Protein AF-A0A7S1SBY8-F1 (afdb_monomer_lite)

Radius of gyration: 15.46 Å; chains: 1; bounding box: 29×22×53 Å

Secondary structure (DSSP, 8-state):
-PPPTTGGGG---EEEE-TTTTT--HHHHHHHHHHHHHTT--EEEES--EE--TT--EEETTEEE-SSGGGTS-SEEEEE-TTT--HHHHHHHHHHHH-

Sequence (99 aa):
GALPPQWWHRAAAMRTVSARCNGMSIEGLINLAEQLHEHGVKILAVNAAYDSGRGYTVRVHDEVIGNLWCGLAQSDPYRVDPSLGREDGFERLLETLHS

Organism: Alexandriu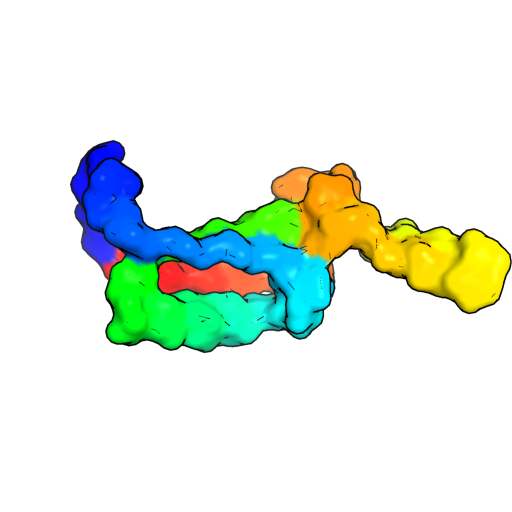m catenella (NCBI:txid2925)

Structure (mmCIF, N/CA/C/O backbone):
data_AF-A0A7S1SBY8-F1
#
_entry.id   AF-A0A7S1SBY8-F1
#
loop_
_atom_site.group_PDB
_atom_site.id
_atom_site.type_symbol
_atom_site.label_atom_id
_atom_site.label_alt_id
_atom_site.label_comp_id
_atom_site.label_asym_id
_atom_site.label_entity_id
_atom_site.label_seq_id
_atom_site.pdbx_PDB_ins_code
_atom_site.Cartn_x
_atom_site.Cartn_y
_atom_site.Cartn_z
_atom_site.occupancy
_atom_site.B_iso_or_equiv
_atom_site.auth_seq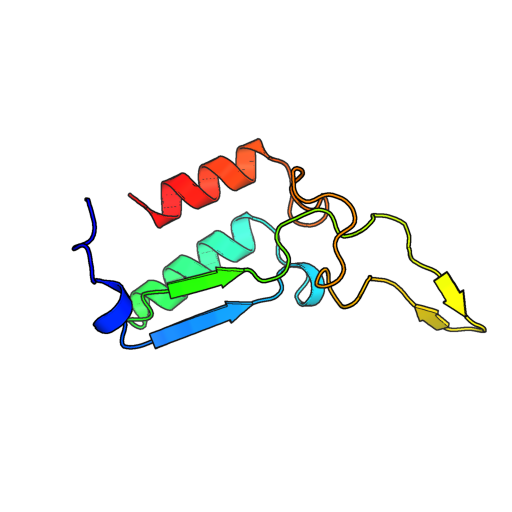_id
_atom_site.auth_comp_id
_atom_site.auth_asym_id
_atom_site.auth_atom_id
_atom_site.pdbx_PDB_model_num
ATOM 1 N N . GLY A 1 1 ? -0.756 1.286 19.287 1.00 57.28 1 GLY A N 1
ATOM 2 C CA . GLY A 1 1 ? -0.968 0.275 20.370 1.00 57.28 1 GLY A CA 1
ATOM 3 C C . GLY A 1 1 ? -1.416 -1.060 19.780 1.00 57.28 1 GLY A C 1
ATOM 4 O O . GLY A 1 1 ? -2.091 -1.032 18.763 1.00 57.28 1 GLY A O 1
ATOM 5 N N . ALA A 1 2 ? -1.036 -2.217 20.344 1.00 67.38 2 ALA A N 1
ATOM 6 C CA . ALA A 1 2 ? -1.274 -3.515 19.689 1.00 67.38 2 ALA A CA 1
ATOM 7 C C . ALA A 1 2 ? -2.774 -3.818 19.479 1.00 67.38 2 ALA A C 1
ATOM 9 O O . ALA A 1 2 ? -3.567 -3.760 20.420 1.00 67.38 2 ALA A O 1
ATOM 10 N N . LEU A 1 3 ? -3.155 -4.149 18.240 1.00 74.12 3 LEU A N 1
ATOM 11 C CA . LEU A 1 3 ? -4.524 -4.524 17.883 1.00 74.12 3 LEU A CA 1
ATOM 12 C C . LEU A 1 3 ? -4.903 -5.883 18.511 1.00 74.12 3 LEU A C 1
ATOM 14 O O . LEU A 1 3 ? -4.046 -6.762 18.625 1.00 74.12 3 LEU A O 1
ATOM 18 N N . PRO A 1 4 ? -6.174 -6.111 18.898 1.00 83.44 4 PRO A N 1
ATOM 19 C CA . PRO A 1 4 ? -6.603 -7.407 19.428 1.00 83.44 4 PRO A CA 1
ATOM 20 C C . PRO A 1 4 ? -6.410 -8.526 18.382 1.00 83.44 4 PRO A C 1
ATOM 22 O O . PRO A 1 4 ? -6.590 -8.257 17.199 1.00 83.44 4 PRO A O 1
ATOM 25 N N . PRO A 1 5 ? -6.146 -9.795 18.760 1.00 84.81 5 PRO A N 1
ATOM 26 C CA . PRO A 1 5 ? -5.823 -10.889 17.819 1.00 84.81 5 PRO A CA 1
ATOM 27 C C . PRO A 1 5 ? -6.835 -11.137 16.682 1.00 84.81 5 PRO A C 1
ATOM 29 O O . PRO A 1 5 ? -6.521 -11.770 15.678 1.00 84.81 5 PRO A O 1
ATOM 32 N N . GLN A 1 6 ? -8.060 -10.641 16.842 1.00 87.88 6 GLN A N 1
ATOM 33 C CA . GLN A 1 6 ? -9.174 -10.766 15.902 1.00 87.88 6 GLN A CA 1
ATOM 34 C C . GLN A 1 6 ? -9.707 -9.398 15.457 1.00 87.88 6 GLN A C 1
ATOM 36 O O . GLN A 1 6 ? -10.882 -9.259 15.123 1.00 87.88 6 GLN A O 1
ATOM 41 N N . TRP A 1 7 ? -8.867 -8.361 15.479 1.00 83.06 7 TRP A N 1
ATOM 42 C CA . TRP A 1 7 ? -9.242 -7.002 15.082 1.00 83.06 7 TRP A CA 1
ATOM 43 C C . TRP A 1 7 ? -9.906 -6.963 13.695 1.00 83.06 7 TRP A C 1
ATOM 45 O O . TRP A 1 7 ? -10.861 -6.216 13.485 1.00 83.06 7 TRP A O 1
ATOM 55 N N . TRP A 1 8 ? -9.467 -7.838 12.788 1.00 81.25 8 TRP A N 1
ATOM 56 C CA . TRP A 1 8 ? -9.956 -7.956 11.417 1.00 81.25 8 TRP A CA 1
ATOM 57 C C . TRP A 1 8 ? -11.408 -8.448 11.319 1.00 81.25 8 TRP A C 1
ATOM 59 O O . TRP A 1 8 ? -12.099 -8.078 10.377 1.00 81.25 8 TRP A O 1
ATOM 69 N N . HIS A 1 9 ? -11.928 -9.182 12.313 1.00 80.75 9 HIS A N 1
ATOM 70 C CA . HIS A 1 9 ? -13.354 -9.546 12.374 1.00 80.75 9 HIS A CA 1
ATOM 71 C C . HIS A 1 9 ? -14.269 -8.347 12.659 1.00 80.75 9 HIS A C 1
ATOM 73 O O . HIS A 1 9 ? -15.476 -8.423 12.442 1.00 80.75 9 HIS A O 1
ATOM 79 N N . ARG A 1 10 ? -13.712 -7.259 13.203 1.00 74.94 10 ARG A N 1
ATOM 80 C CA . ARG A 1 10 ? -14.449 -6.049 13.598 1.00 74.94 10 ARG A CA 1
ATOM 81 C C . ARG A 1 10 ? -14.139 -4.851 12.705 1.00 74.94 10 ARG A C 1
ATOM 83 O O . ARG A 1 10 ? -14.648 -3.761 12.958 1.00 74.94 10 ARG A O 1
ATOM 90 N N . ALA A 1 11 ? -13.307 -5.028 11.681 1.00 72.62 11 ALA A N 1
ATOM 91 C CA . ALA A 1 11 ? -13.049 -3.987 10.704 1.00 72.62 11 ALA A CA 1
ATOM 92 C C . ALA A 1 11 ? -14.307 -3.800 9.843 1.00 72.62 11 ALA A C 1
ATOM 94 O O . ALA A 1 11 ? -14.570 -4.572 8.928 1.00 72.62 11 ALA A O 1
ATOM 95 N N . ALA A 1 12 ? -15.107 -2.784 10.169 1.00 68.50 12 ALA A N 1
ATOM 96 C CA . ALA A 1 12 ? -16.369 -2.516 9.483 1.00 68.50 12 ALA A CA 1
ATOM 97 C C . ALA A 1 12 ? -16.178 -2.087 8.016 1.00 68.50 12 ALA A C 1
ATOM 99 O O . ALA A 1 12 ? -17.088 -2.248 7.208 1.00 68.50 12 ALA A O 1
ATOM 100 N N . ALA A 1 13 ? -15.003 -1.549 7.666 1.00 84.88 13 ALA A N 1
ATOM 101 C CA . ALA A 1 13 ? -14.707 -1.103 6.314 1.00 84.88 13 ALA A CA 1
ATOM 102 C C . ALA A 1 13 ? -13.224 -1.263 5.957 1.00 84.88 13 ALA A C 1
ATOM 104 O O . ALA A 1 13 ? -12.329 -0.984 6.767 1.00 84.88 13 ALA A O 1
ATOM 105 N N . MET A 1 14 ? -12.995 -1.675 4.708 1.00 89.12 14 MET A N 1
ATOM 106 C CA . MET A 1 14 ? -11.684 -1.827 4.084 1.00 89.12 14 MET A CA 1
ATOM 107 C C . MET A 1 14 ? -11.649 -1.122 2.727 1.00 89.12 14 MET A C 1
ATOM 109 O O . MET A 1 14 ? -12.649 -1.094 2.005 1.00 89.12 14 MET A O 1
ATOM 113 N N . ARG A 1 15 ? -10.479 -0.616 2.341 1.00 89.88 15 ARG A N 1
ATOM 114 C CA . ARG A 1 15 ? -10.213 -0.104 0.995 1.00 89.88 15 ARG A CA 1
ATOM 115 C C . ARG A 1 15 ? -9.002 -0.814 0.417 1.00 89.88 15 ARG A C 1
ATOM 117 O O . ARG A 1 15 ? -7.961 -0.876 1.055 1.00 89.88 15 ARG A O 1
ATOM 124 N N . THR A 1 16 ? -9.130 -1.330 -0.802 1.00 90.19 16 THR A N 1
ATOM 125 C CA . THR A 1 16 ? -7.992 -1.841 -1.578 1.00 90.19 16 THR A CA 1
ATOM 126 C C . THR A 1 16 ? -7.632 -0.849 -2.673 1.00 90.19 16 THR A C 1
ATOM 128 O O . THR A 1 16 ? -8.526 -0.322 -3.340 1.00 90.19 16 THR A O 1
ATOM 131 N N . VAL A 1 17 ? -6.340 -0.600 -2.869 1.00 89.06 17 VAL A N 1
ATOM 132 C CA . VAL A 1 17 ? -5.823 0.262 -3.933 1.00 89.06 17 VAL A CA 1
ATOM 133 C C . VAL A 1 17 ? -4.642 -0.381 -4.648 1.00 89.06 17 VAL A C 1
ATOM 135 O O . VAL A 1 17 ? -3.806 -1.035 -4.028 1.00 89.06 17 VAL A O 1
ATOM 138 N N . SER A 1 18 ? -4.553 -0.134 -5.955 1.00 85.38 18 SER A N 1
ATOM 139 C CA . SER A 1 18 ? -3.299 -0.259 -6.696 1.00 85.38 18 SER A CA 1
ATOM 140 C C . SER A 1 18 ? -2.674 1.113 -6.785 1.00 85.38 18 SER A C 1
ATOM 142 O O . SER A 1 18 ? -3.194 2.011 -7.451 1.00 85.38 18 SER A O 1
ATOM 144 N N . ALA A 1 19 ? -1.573 1.290 -6.073 1.00 83.12 19 ALA A N 1
ATOM 145 C CA . ALA A 1 19 ? -0.868 2.551 -6.088 1.00 83.12 19 ALA A CA 1
ATOM 146 C C . ALA A 1 19 ? -0.284 2.838 -7.480 1.00 83.12 19 ALA A C 1
ATOM 148 O O . ALA A 1 19 ? -0.410 3.956 -7.967 1.00 83.12 19 ALA A O 1
ATOM 149 N N . ARG A 1 20 ? 0.185 1.806 -8.193 1.00 79.19 20 ARG A N 1
ATOM 150 C CA . ARG A 1 20 ? 0.690 1.927 -9.567 1.00 79.19 20 ARG A CA 1
ATOM 151 C C . ARG A 1 20 ? -0.389 2.296 -10.593 1.00 79.19 20 ARG A C 1
ATOM 153 O O . ARG A 1 20 ? -0.152 3.184 -11.403 1.00 79.19 20 ARG A O 1
ATOM 160 N N . CYS A 1 21 ? -1.582 1.690 -10.545 1.00 78.44 21 CYS A N 1
ATOM 161 C CA . CYS A 1 21 ? -2.705 2.070 -11.430 1.00 78.44 21 CYS A CA 1
ATOM 162 C C . CYS A 1 21 ? -3.150 3.525 -11.211 1.00 78.44 21 CYS A C 1
ATOM 164 O O . CYS A 1 21 ? -3.594 4.184 -12.145 1.00 78.44 21 CYS A O 1
ATOM 166 N N . ASN A 1 22 ? -3.043 4.013 -9.973 1.00 81.12 22 ASN A N 1
ATOM 167 C CA . ASN A 1 22 ? -3.478 5.355 -9.593 1.00 81.12 22 ASN A CA 1
ATOM 168 C C . ASN A 1 22 ? -2.337 6.388 -9.597 1.00 81.12 22 ASN A C 1
ATOM 170 O O . ASN A 1 22 ? -2.566 7.529 -9.209 1.00 81.12 22 ASN A O 1
ATOM 174 N N . GLY A 1 23 ? -1.114 6.002 -9.986 1.00 82.62 23 GLY A N 1
ATOM 175 C CA . GLY A 1 23 ? 0.059 6.880 -9.941 1.00 82.62 23 GLY A CA 1
ATOM 176 C C . GLY A 1 23 ? 0.351 7.456 -8.549 1.00 82.62 23 GLY A C 1
ATOM 177 O O . GLY A 1 23 ? 0.822 8.585 -8.443 1.00 82.62 23 GLY A O 1
ATOM 178 N N . MET A 1 24 ? 0.027 6.721 -7.481 1.00 87.62 24 MET A N 1
ATOM 179 C CA . MET A 1 24 ? 0.208 7.185 -6.106 1.00 87.62 24 MET A CA 1
ATOM 180 C C . MET A 1 24 ? 1.646 6.983 -5.643 1.00 87.62 24 MET A C 1
ATOM 182 O O . MET A 1 24 ? 2.213 5.906 -5.801 1.00 87.62 24 MET A O 1
ATOM 186 N N . SER A 1 25 ? 2.200 8.012 -5.009 1.00 91.25 25 SER A N 1
ATOM 187 C CA . SER A 1 25 ? 3.432 7.918 -4.231 1.00 91.25 25 SER A CA 1
ATOM 188 C C . SER A 1 25 ? 3.153 7.396 -2.819 1.00 91.25 25 SER A C 1
ATOM 190 O O . SER A 1 25 ? 2.001 7.290 -2.389 1.00 91.25 25 SER A O 1
ATOM 192 N N . ILE A 1 26 ? 4.220 7.147 -2.061 1.00 91.25 26 ILE A N 1
ATOM 193 C CA . ILE A 1 26 ? 4.153 6.889 -0.615 1.00 91.25 26 ILE A CA 1
ATOM 194 C C . ILE A 1 26 ? 3.368 7.980 0.136 1.00 91.25 26 ILE A C 1
ATOM 196 O O . ILE A 1 26 ? 2.480 7.650 0.912 1.00 91.25 26 ILE A O 1
ATOM 200 N N . GLU A 1 27 ? 3.622 9.266 -0.131 1.00 91.25 27 GLU A N 1
ATOM 201 C CA . GLU A 1 27 ? 2.868 10.374 0.492 1.00 91.25 27 GLU A CA 1
ATOM 202 C C . GLU A 1 27 ? 1.378 10.329 0.129 1.00 91.25 27 GLU A C 1
ATOM 204 O O . GLU A 1 27 ? 0.510 10.561 0.966 1.00 91.25 27 GLU A O 1
ATOM 209 N N . GLY A 1 28 ? 1.062 9.973 -1.120 1.00 92.38 28 GLY A N 1
ATOM 210 C CA . GLY A 1 28 ? -0.322 9.779 -1.547 1.00 92.38 28 GLY A CA 1
ATOM 211 C C . GLY A 1 28 ? -1.025 8.660 -0.773 1.00 92.38 28 GLY A C 1
ATOM 212 O O . GLY A 1 28 ? -2.200 8.797 -0.436 1.00 92.38 28 GLY A O 1
ATOM 213 N N . LEU A 1 29 ? -0.308 7.578 -0.452 1.00 92.38 29 LEU A N 1
ATOM 214 C CA . LEU A 1 29 ? -0.829 6.482 0.368 1.00 92.38 29 LEU A CA 1
ATOM 215 C C . LEU A 1 29 ? -1.047 6.894 1.829 1.00 92.38 29 LEU A C 1
ATOM 217 O O . LEU A 1 29 ? -2.059 6.493 2.401 1.00 92.38 29 LEU A O 1
ATOM 221 N N . ILE A 1 30 ? -0.149 7.702 2.407 1.00 91.88 30 ILE A N 1
ATOM 222 C CA . ILE A 1 30 ? -0.310 8.254 3.764 1.00 91.88 30 ILE A CA 1
ATOM 223 C C . ILE A 1 30 ? -1.573 9.118 3.823 1.00 91.88 30 ILE A C 1
ATOM 225 O O . ILE A 1 30 ? -2.482 8.818 4.594 1.00 91.88 30 ILE A O 1
ATOM 229 N N . ASN A 1 31 ? -1.688 10.107 2.933 1.00 93.38 31 ASN A N 1
ATOM 230 C CA . ASN A 1 31 ? -2.845 11.006 2.887 1.00 93.38 31 ASN A CA 1
ATOM 231 C C . ASN A 1 31 ? -4.164 10.243 2.680 1.00 93.38 31 ASN A C 1
ATOM 233 O O . ASN A 1 31 ? -5.184 10.559 3.290 1.00 93.38 31 ASN A O 1
ATOM 237 N N . LEU A 1 32 ? -4.161 9.215 1.821 1.00 92.81 32 LEU A N 1
ATOM 238 C CA . LEU A 1 32 ? -5.330 8.360 1.631 1.00 92.81 32 LEU A CA 1
ATOM 239 C C . LEU A 1 32 ? -5.691 7.620 2.924 1.00 92.81 32 LEU A C 1
ATOM 241 O O . LEU A 1 32 ? -6.868 7.520 3.260 1.00 92.81 32 LEU A O 1
ATOM 245 N N . ALA A 1 33 ? -4.708 7.076 3.635 1.00 91.25 33 ALA A N 1
ATOM 246 C CA . ALA A 1 33 ? -4.961 6.358 4.873 1.00 91.25 33 ALA A CA 1
ATOM 247 C C . ALA A 1 33 ? -5.528 7.263 5.973 1.00 91.25 33 ALA A C 1
ATOM 249 O O . ALA A 1 33 ? -6.447 6.840 6.675 1.00 91.25 33 ALA A O 1
ATOM 250 N N . GLU A 1 34 ? -5.041 8.500 6.084 1.00 92.19 34 GLU A N 1
ATOM 251 C CA . GLU A 1 34 ? -5.579 9.508 7.004 1.00 92.19 34 GLU A CA 1
ATOM 252 C C . GLU A 1 34 ? -7.051 9.809 6.697 1.00 92.19 34 GLU A C 1
ATOM 254 O O . GLU A 1 34 ? -7.906 9.656 7.570 1.00 92.19 34 GLU A O 1
ATOM 259 N N . GLN A 1 35 ? -7.382 10.100 5.434 1.00 93.69 35 GLN A N 1
ATOM 260 C CA . GLN A 1 35 ? -8.771 10.321 5.006 1.00 93.69 35 GLN A CA 1
ATOM 261 C C . GLN A 1 35 ? -9.663 9.108 5.303 1.00 93.69 35 GLN A C 1
ATOM 263 O O . GLN A 1 35 ? -10.769 9.225 5.830 1.00 93.69 35 GLN A O 1
ATOM 268 N N . LEU A 1 36 ? -9.187 7.904 4.980 1.00 92.00 36 LEU A N 1
ATOM 269 C CA . LEU A 1 36 ? -9.906 6.662 5.259 1.00 92.00 36 LEU A CA 1
ATOM 270 C C . LEU A 1 36 ? -10.160 6.492 6.764 1.00 92.00 36 LEU A C 1
ATOM 272 O O . LEU A 1 36 ? -11.267 6.112 7.159 1.00 92.00 36 LEU A O 1
ATOM 276 N N . HIS A 1 37 ? -9.172 6.812 7.599 1.00 89.88 37 HIS A N 1
ATOM 277 C CA . HIS A 1 37 ? -9.293 6.751 9.049 1.00 89.88 37 HIS A CA 1
ATOM 278 C C . HIS A 1 37 ? -10.356 7.718 9.584 1.00 89.88 37 HIS A C 1
ATOM 280 O O . HIS A 1 37 ? -11.183 7.297 10.403 1.00 89.88 37 HIS A O 1
ATOM 286 N N . GLU A 1 38 ? -10.371 8.965 9.099 1.00 92.50 38 GLU A N 1
ATOM 287 C CA . GLU A 1 38 ? -11.381 9.984 9.432 1.00 92.50 38 GLU A CA 1
ATOM 288 C C . GLU A 1 38 ? -12.804 9.510 9.102 1.00 92.50 38 GLU A C 1
ATOM 290 O O . GLU A 1 38 ? -13.748 9.777 9.846 1.00 92.50 38 GLU A O 1
ATOM 295 N N . HIS A 1 39 ? -12.956 8.719 8.037 1.00 90.88 39 HIS A N 1
ATOM 296 C CA . HIS A 1 39 ? -14.227 8.124 7.620 1.00 90.88 39 HIS A CA 1
ATOM 297 C C . HIS A 1 39 ? -14.516 6.739 8.227 1.00 90.88 39 HIS A C 1
ATOM 299 O O . HIS A 1 39 ? -15.469 6.066 7.831 1.00 90.88 39 HIS A O 1
ATOM 305 N N . GLY A 1 40 ? -13.724 6.296 9.206 1.00 88.69 40 GLY A N 1
ATOM 306 C CA . GLY A 1 40 ? -13.966 5.056 9.946 1.00 88.69 40 GLY A CA 1
ATOM 307 C C . GLY A 1 40 ? -13.502 3.776 9.245 1.00 88.69 40 GLY A C 1
ATOM 308 O O . GLY A 1 40 ? -13.719 2.687 9.781 1.00 88.69 40 GLY A O 1
ATOM 309 N N . VAL A 1 41 ? -12.820 3.872 8.101 1.00 90.00 41 VAL A N 1
ATOM 310 C CA . VAL A 1 41 ? -12.154 2.732 7.458 1.00 90.00 41 VAL A CA 1
ATOM 311 C C . VAL A 1 41 ? -10.922 2.356 8.278 1.00 90.00 41 VAL A C 1
ATOM 313 O O . VAL A 1 41 ? -10.145 3.216 8.689 1.00 90.00 41 VAL A O 1
ATOM 316 N N . LYS A 1 42 ? -10.756 1.059 8.558 1.00 86.25 42 LYS A N 1
ATOM 317 C CA . LYS A 1 42 ? -9.693 0.553 9.450 1.00 86.25 42 LYS A CA 1
ATOM 318 C C . LYS A 1 42 ? -8.668 -0.331 8.750 1.00 86.25 42 LYS A C 1
ATOM 320 O O . LYS A 1 42 ? -7.702 -0.743 9.378 1.00 86.25 42 LYS A O 1
ATOM 325 N N . ILE A 1 43 ? -8.877 -0.621 7.465 1.00 88.69 43 ILE A N 1
ATOM 326 C CA . ILE A 1 43 ? -7.961 -1.419 6.649 1.00 88.69 43 ILE A CA 1
ATOM 327 C C . ILE A 1 43 ? -7.708 -0.704 5.328 1.00 88.69 43 ILE A C 1
ATOM 329 O O . ILE A 1 43 ? -8.640 -0.478 4.553 1.00 88.69 43 ILE A O 1
ATOM 333 N N . LEU A 1 44 ? -6.435 -0.437 5.050 1.00 89.94 44 LEU A N 1
ATOM 334 C CA . LEU A 1 44 ? -5.937 -0.113 3.721 1.00 89.94 44 LEU A CA 1
ATOM 335 C C . LEU A 1 44 ? -5.122 -1.304 3.206 1.00 89.94 44 LEU A C 1
ATOM 337 O O . LEU A 1 44 ? -4.122 -1.681 3.807 1.00 89.94 44 LEU A O 1
ATOM 341 N N . ALA A 1 45 ? -5.551 -1.895 2.095 1.00 90.19 45 ALA A N 1
ATOM 342 C CA . ALA A 1 45 ? -4.811 -2.928 1.383 1.00 90.19 45 ALA A CA 1
ATOM 343 C C . ALA A 1 45 ? -4.166 -2.329 0.126 1.00 90.19 45 ALA A C 1
ATOM 345 O O . ALA A 1 45 ? -4.851 -1.731 -0.706 1.00 90.19 45 ALA A O 1
ATOM 346 N N . VAL A 1 46 ? -2.857 -2.513 -0.033 1.00 88.62 46 VAL A N 1
ATOM 347 C CA . VAL A 1 46 ? -2.109 -2.085 -1.224 1.00 88.62 46 VAL A CA 1
ATOM 348 C C . VAL A 1 46 ? -1.759 -3.333 -2.029 1.00 88.62 46 VAL A C 1
ATOM 350 O O . VAL A 1 46 ? -0.961 -4.150 -1.584 1.00 88.62 46 VAL A O 1
ATOM 353 N N . ASN A 1 47 ? -2.387 -3.523 -3.191 1.00 80.94 47 ASN A N 1
ATOM 354 C CA . ASN A 1 47 ? -2.287 -4.782 -3.946 1.00 80.94 47 ASN A CA 1
ATOM 355 C C . ASN A 1 47 ? -1.033 -4.898 -4.839 1.00 80.94 47 ASN A C 1
ATOM 357 O O . ASN A 1 47 ? -0.768 -5.972 -5.365 1.00 80.94 47 ASN A O 1
ATOM 361 N N . ALA A 1 48 ? -0.293 -3.804 -5.021 1.00 80.69 48 ALA A N 1
ATOM 362 C CA . ALA A 1 48 ? 0.848 -3.697 -5.927 1.00 80.69 48 ALA A CA 1
ATOM 363 C C . ALA A 1 48 ? 1.924 -2.792 -5.306 1.00 80.69 48 ALA A C 1
ATOM 365 O O . ALA A 1 48 ? 2.192 -1.696 -5.797 1.00 80.69 48 ALA A O 1
ATOM 366 N N . ALA A 1 49 ? 2.453 -3.213 -4.153 1.00 85.25 49 ALA A N 1
ATOM 367 C CA . ALA A 1 49 ? 3.482 -2.478 -3.413 1.00 85.25 49 ALA A CA 1
ATOM 368 C C . ALA A 1 49 ? 4.917 -2.820 -3.856 1.00 85.25 49 ALA A C 1
ATOM 370 O O . ALA A 1 49 ? 5.837 -2.038 -3.621 1.00 85.25 49 ALA A O 1
ATOM 371 N N . TYR A 1 50 ? 5.107 -3.978 -4.489 1.00 86.25 50 TYR A N 1
ATOM 372 C CA . TYR A 1 50 ? 6.417 -4.523 -4.843 1.00 86.25 50 TYR A CA 1
ATOM 373 C C . TYR A 1 50 ? 6.711 -4.396 -6.334 1.00 86.25 50 TYR A C 1
ATOM 375 O O . TYR A 1 50 ? 5.802 -4.208 -7.147 1.00 86.25 50 TYR A O 1
ATOM 383 N N . ASP A 1 51 ? 7.992 -4.485 -6.688 1.00 85.88 51 ASP A N 1
ATOM 384 C CA . ASP A 1 51 ? 8.462 -4.271 -8.047 1.00 85.88 51 ASP A CA 1
ATOM 385 C C . ASP A 1 51 ? 7.789 -5.250 -9.010 1.00 85.88 51 ASP A C 1
ATOM 387 O O . ASP A 1 51 ? 7.895 -6.477 -8.924 1.00 85.88 51 ASP A O 1
ATOM 391 N N . SER A 1 52 ? 7.074 -4.654 -9.951 1.00 80.06 52 SER A N 1
ATOM 392 C CA . SER A 1 52 ? 6.347 -5.319 -11.021 1.00 80.06 52 SER A CA 1
ATOM 393 C C . SER A 1 52 ? 7.006 -5.099 -12.376 1.00 80.06 52 SER A C 1
ATOM 395 O O . SER A 1 52 ? 6.354 -4.985 -13.413 1.00 80.06 52 SER A O 1
ATOM 397 N N . GLY A 1 53 ? 8.328 -4.986 -12.368 1.00 73.31 53 GLY A N 1
ATOM 398 C CA . GLY A 1 53 ? 9.148 -4.922 -13.555 1.00 73.31 53 GLY A CA 1
ATOM 399 C C . GLY A 1 53 ? 9.094 -3.534 -14.172 1.00 73.31 53 GLY A C 1
ATOM 400 O O . GLY A 1 53 ? 8.299 -3.235 -15.072 1.00 73.31 53 GLY A O 1
ATOM 401 N N . ARG A 1 54 ? 9.979 -2.651 -13.712 1.00 61.00 54 ARG A N 1
ATOM 402 C CA . ARG A 1 54 ? 10.232 -1.380 -14.397 1.00 61.00 54 ARG A CA 1
ATOM 403 C C . ARG A 1 54 ? 10.800 -1.673 -15.795 1.00 61.00 54 ARG A C 1
ATOM 405 O O . ARG A 1 54 ? 11.887 -2.222 -15.916 1.00 61.00 54 ARG A O 1
ATOM 412 N N . GLY A 1 55 ? 10.066 -1.315 -16.852 1.00 56.69 55 GLY A N 1
ATOM 413 C CA . GLY A 1 55 ? 10.519 -1.496 -18.240 1.00 56.69 55 GLY A CA 1
ATOM 414 C C . GLY A 1 55 ? 9.843 -2.618 -19.034 1.00 56.69 55 GLY A C 1
ATOM 415 O O . GLY A 1 55 ? 10.108 -2.717 -20.227 1.00 56.69 55 GLY A O 1
ATOM 416 N N . TYR A 1 56 ? 8.896 -3.373 -18.458 1.00 58.19 56 TYR A N 1
ATOM 417 C CA . TYR A 1 56 ? 7.973 -4.237 -19.229 1.00 58.19 56 TYR A CA 1
ATOM 418 C C . TYR A 1 56 ? 6.895 -3.427 -19.963 1.00 58.19 56 TYR A C 1
ATOM 420 O O . TYR A 1 56 ? 5.723 -3.791 -20.024 1.00 58.19 56 TYR A O 1
ATOM 428 N N . THR A 1 57 ? 7.298 -2.282 -20.497 1.00 57.78 57 THR A N 1
ATOM 429 C CA . THR A 1 57 ? 6.498 -1.498 -21.414 1.00 57.78 57 THR A CA 1
ATOM 430 C C . THR A 1 57 ? 6.727 -2.084 -22.791 1.00 57.78 57 THR A C 1
ATOM 432 O O . THR A 1 57 ? 7.687 -1.734 -23.477 1.00 57.78 57 THR A O 1
ATOM 435 N N . VAL A 1 58 ? 5.881 -3.031 -23.173 1.00 56.75 58 VAL A N 1
ATOM 436 C CA . VAL A 1 58 ? 5.975 -3.649 -24.491 1.00 56.75 58 VAL A CA 1
ATOM 437 C C . VAL A 1 58 ? 5.156 -2.795 -25.445 1.00 56.75 58 VAL A C 1
ATOM 439 O O . VAL A 1 58 ? 3.969 -2.561 -25.222 1.00 56.75 58 VAL A O 1
ATOM 442 N N . ARG A 1 59 ? 5.783 -2.287 -26.506 1.00 58.12 59 ARG A N 1
ATOM 443 C CA . ARG A 1 59 ? 5.029 -1.713 -27.622 1.00 58.12 59 ARG A CA 1
ATOM 444 C C . ARG A 1 59 ? 4.448 -2.863 -28.429 1.00 58.12 59 ARG A C 1
ATOM 446 O O . ARG A 1 59 ? 5.203 -3.662 -28.980 1.00 58.12 59 ARG A O 1
ATOM 453 N N . VAL A 1 60 ? 3.125 -2.946 -28.486 1.00 58.41 60 VAL A N 1
ATOM 454 C CA . VAL A 1 60 ? 2.415 -3.885 -29.357 1.00 58.41 60 VAL A CA 1
ATOM 455 C C . VAL A 1 60 ? 1.635 -3.031 -30.349 1.00 58.41 60 VAL A C 1
ATOM 457 O O . VAL A 1 60 ? 0.658 -2.390 -29.982 1.00 58.41 60 VAL A O 1
ATOM 460 N N . HIS A 1 61 ? 2.104 -2.985 -31.600 1.00 75.75 61 HIS A N 1
ATOM 461 C CA . HIS A 1 61 ? 1.676 -2.000 -32.606 1.00 75.75 61 HIS A CA 1
ATOM 462 C C . HIS A 1 61 ? 1.916 -0.549 -32.131 1.00 75.75 61 HIS A C 1
ATOM 464 O O . HIS A 1 61 ? 3.013 -0.234 -31.661 1.00 75.75 61 HIS A O 1
ATOM 470 N N . ASP A 1 62 ? 0.905 0.319 -32.250 1.00 73.25 62 ASP A N 1
ATOM 471 C CA . ASP A 1 62 ? 0.942 1.731 -31.851 1.00 73.25 62 ASP A CA 1
ATOM 472 C C . ASP A 1 62 ? 0.604 1.950 -30.365 1.00 73.25 62 ASP A C 1
ATOM 474 O O . ASP A 1 62 ? 0.683 3.075 -29.866 1.00 73.25 62 ASP A O 1
ATOM 478 N N . GLU A 1 63 ? 0.270 0.885 -29.629 1.00 52.91 63 GLU A N 1
ATOM 479 C CA . GLU A 1 63 ? -0.050 0.961 -28.207 1.00 52.91 63 GLU A CA 1
ATOM 480 C C . GLU A 1 63 ? 1.161 0.645 -27.329 1.00 52.91 63 GLU A C 1
ATOM 482 O O . GLU A 1 63 ? 1.892 -0.337 -27.493 1.00 52.91 63 GLU A O 1
ATOM 487 N N . VAL A 1 64 ? 1.363 1.513 -26.343 1.00 56.94 64 VAL A N 1
ATOM 488 C CA . VAL A 1 64 ? 2.317 1.317 -25.259 1.00 56.94 64 VAL A CA 1
ATOM 489 C C . VAL A 1 64 ? 1.616 0.470 -24.197 1.00 56.94 64 VAL A C 1
ATOM 491 O O . VAL A 1 64 ? 0.904 1.009 -23.351 1.00 56.94 64 VAL A O 1
ATOM 494 N N . ILE A 1 65 ? 1.814 -0.852 -24.221 1.00 58.97 65 ILE A N 1
ATOM 495 C CA . ILE A 1 65 ? 1.327 -1.744 -23.161 1.00 58.97 65 ILE A CA 1
ATOM 496 C C . ILE A 1 65 ? 2.323 -1.663 -22.009 1.00 58.97 65 ILE A C 1
ATOM 498 O O . ILE A 1 65 ? 3.239 -2.470 -21.852 1.00 58.97 65 ILE A O 1
ATOM 502 N N . GLY A 1 66 ? 2.187 -0.585 -21.246 1.00 60.56 66 GLY A N 1
ATOM 503 C CA . GLY A 1 66 ? 2.885 -0.388 -19.993 1.00 60.56 66 GLY A CA 1
ATOM 504 C C . GLY A 1 66 ? 2.141 -1.080 -18.866 1.00 60.56 66 GLY A C 1
ATOM 505 O O . GLY A 1 66 ? 0.960 -0.819 -18.654 1.00 60.56 66 GLY A O 1
ATOM 506 N N . ASN A 1 67 ? 2.896 -1.842 -18.081 1.00 59.12 67 ASN A N 1
ATOM 507 C CA . ASN A 1 67 ? 2.560 -2.347 -16.751 1.00 59.12 67 ASN A CA 1
ATOM 508 C C . ASN A 1 67 ? 1.953 -3.748 -16.741 1.00 59.12 67 ASN A C 1
ATOM 510 O O . ASN A 1 67 ? 0.847 -3.984 -17.215 1.00 59.12 67 ASN A O 1
ATOM 514 N N . LEU A 1 68 ? 2.681 -4.647 -16.083 1.00 64.31 68 LEU A N 1
ATOM 515 C CA . LEU A 1 68 ? 2.266 -5.973 -15.649 1.00 64.31 68 LEU A CA 1
ATOM 516 C C . LEU A 1 68 ? 1.013 -5.887 -14.744 1.00 64.31 68 LEU A C 1
ATOM 518 O O . LEU A 1 68 ? 1.106 -5.925 -13.518 1.00 64.31 68 LEU A O 1
ATOM 522 N N . TRP A 1 69 ? -0.161 -5.681 -15.353 1.00 74.06 69 TRP A N 1
ATOM 523 C CA . TRP A 1 69 ? -1.472 -5.530 -14.706 1.00 74.06 69 TRP A CA 1
ATOM 524 C C . TRP A 1 69 ? -1.474 -4.563 -13.514 1.00 74.06 69 TRP A C 1
ATOM 526 O O . TRP A 1 69 ? -1.883 -4.923 -12.412 1.00 74.06 69 TRP A O 1
ATOM 536 N N . CYS A 1 70 ? -0.981 -3.334 -13.711 1.00 72.38 70 CYS A N 1
ATOM 537 C CA . CYS A 1 70 ? -0.868 -2.334 -12.636 1.00 72.38 70 CYS A CA 1
ATOM 538 C C . CYS A 1 70 ? -0.125 -2.833 -11.386 1.00 72.38 70 CYS A C 1
ATOM 540 O O . CYS A 1 70 ? -0.449 -2.461 -10.258 1.00 72.38 70 CYS A O 1
ATOM 542 N N . GLY A 1 71 ? 0.865 -3.688 -11.606 1.00 73.06 71 GLY A N 1
ATOM 543 C CA . GLY A 1 71 ? 1.703 -4.273 -10.578 1.00 73.06 71 GLY A CA 1
ATOM 544 C C . GLY A 1 71 ? 1.151 -5.506 -9.877 1.00 73.06 71 GLY A C 1
ATOM 545 O O . GLY A 1 71 ? 1.747 -5.958 -8.908 1.00 73.06 71 GLY A O 1
ATOM 546 N N . LEU A 1 72 ? 0.063 -6.091 -10.393 1.00 77.50 72 LEU A N 1
ATOM 547 C CA . LEU A 1 72 ? -0.398 -7.413 -9.963 1.00 77.50 72 LEU A CA 1
ATOM 548 C C . LEU A 1 72 ? 0.524 -8.542 -10.436 1.00 77.50 72 LEU A C 1
ATOM 550 O O . LEU A 1 72 ? 0.611 -9.569 -9.770 1.00 77.50 72 LEU A O 1
ATOM 554 N N . ALA A 1 73 ? 1.203 -8.377 -11.576 1.00 79.06 73 ALA A N 1
ATOM 555 C CA . ALA A 1 73 ? 2.269 -9.294 -11.962 1.00 79.06 73 ALA A CA 1
ATOM 556 C C . ALA A 1 73 ? 3.604 -8.743 -11.454 1.00 79.06 73 ALA A C 1
ATOM 558 O O . ALA A 1 73 ? 4.079 -7.693 -11.881 1.00 79.06 73 ALA A O 1
ATOM 559 N N . GLN A 1 74 ? 4.177 -9.461 -10.498 1.00 80.06 74 GLN A N 1
ATOM 560 C CA . GLN A 1 74 ? 5.340 -9.039 -9.736 1.00 80.06 74 GLN A CA 1
ATOM 561 C C . GLN A 1 74 ? 6.615 -9.645 -10.328 1.00 80.06 74 GLN A C 1
ATOM 563 O O . GLN A 1 74 ? 6.643 -10.833 -10.649 1.00 80.06 74 GLN A O 1
ATOM 568 N N . SER A 1 75 ? 7.670 -8.841 -10.457 1.00 82.81 75 SER A N 1
ATOM 569 C CA . SER A 1 75 ? 8.992 -9.312 -10.880 1.00 82.81 75 SER A CA 1
ATOM 570 C C . SER A 1 75 ? 9.911 -9.597 -9.698 1.00 82.81 75 SER A C 1
ATOM 572 O O . SER A 1 75 ? 10.739 -10.498 -9.789 1.00 82.81 75 SER A O 1
ATOM 574 N N . ASP A 1 76 ? 9.771 -8.843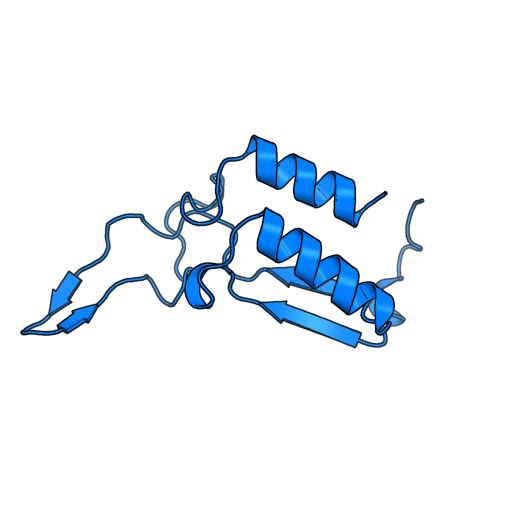 -8.604 1.00 86.50 76 ASP A N 1
ATOM 575 C CA . ASP A 1 76 ? 10.575 -9.012 -7.394 1.00 86.50 76 ASP A CA 1
ATOM 576 C C . ASP A 1 76 ? 9.715 -8.777 -6.129 1.00 86.50 76 ASP A C 1
ATOM 578 O O . ASP A 1 76 ? 9.266 -7.654 -5.907 1.00 86.50 76 ASP A O 1
ATOM 582 N N . PRO A 1 77 ? 9.452 -9.815 -5.304 1.00 86.44 77 PRO A N 1
ATOM 583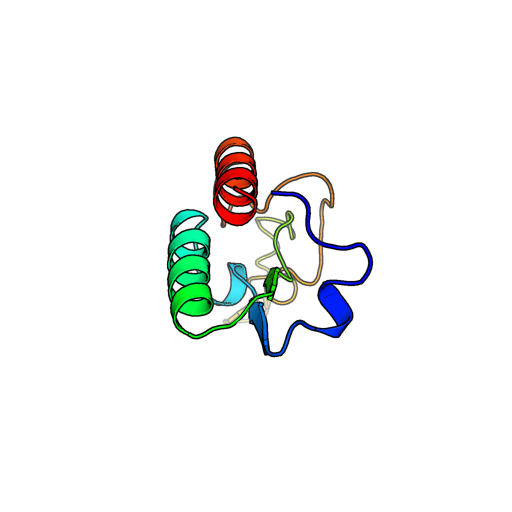 C CA . PRO A 1 77 ? 8.701 -9.688 -4.046 1.00 86.44 77 PRO A CA 1
ATOM 584 C C . PRO A 1 77 ? 9.406 -8.930 -2.932 1.00 86.44 77 PRO A C 1
ATOM 586 O O . PRO A 1 77 ? 8.758 -8.603 -1.941 1.00 86.44 77 PRO A O 1
ATOM 589 N N . TYR A 1 78 ? 10.716 -8.721 -3.029 1.00 87.94 78 TYR A N 1
ATOM 590 C CA . TYR A 1 78 ? 11.509 -8.203 -1.916 1.00 87.94 78 TYR A CA 1
ATOM 591 C C . TYR A 1 78 ? 11.785 -6.711 -2.027 1.00 87.94 78 TYR A C 1
ATOM 593 O O . TYR A 1 78 ? 12.250 -6.106 -1.067 1.00 87.94 78 TYR A O 1
ATOM 601 N N . ARG A 1 79 ? 11.479 -6.117 -3.181 1.00 87.88 79 ARG A N 1
ATOM 602 C CA . ARG A 1 79 ? 11.772 -4.724 -3.484 1.00 87.88 79 ARG A CA 1
ATOM 603 C C . ARG A 1 79 ? 10.487 -3.935 -3.661 1.00 87.88 79 ARG A C 1
ATOM 605 O O . ARG A 1 79 ? 9.604 -4.351 -4.404 1.00 87.88 79 ARG A O 1
ATOM 612 N N . VAL A 1 80 ? 10.394 -2.771 -3.023 1.00 88.44 80 VAL A N 1
ATOM 613 C CA . VAL A 1 80 ? 9.275 -1.835 -3.227 1.00 88.44 80 VAL A CA 1
ATOM 614 C C . VAL A 1 80 ? 9.273 -1.3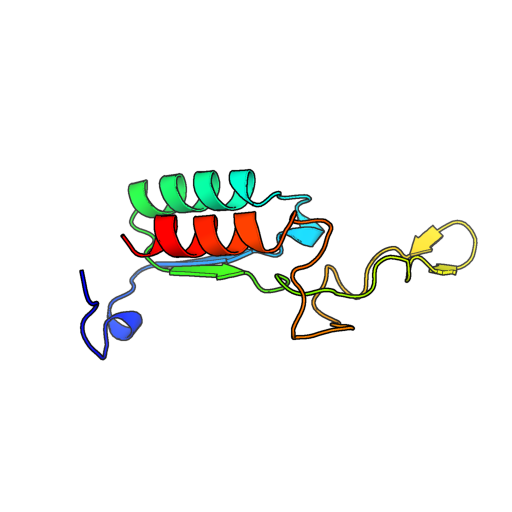31 -4.670 1.00 88.44 80 VAL A C 1
ATOM 616 O O . VAL A 1 80 ? 10.330 -1.043 -5.238 1.00 88.44 80 VAL A O 1
ATOM 619 N N . ASP A 1 81 ? 8.084 -1.205 -5.264 1.00 85.12 81 ASP A N 1
ATOM 620 C CA . ASP A 1 81 ? 7.946 -0.694 -6.625 1.00 85.12 81 ASP A CA 1
ATOM 621 C C . ASP A 1 81 ? 8.559 0.718 -6.720 1.00 85.12 81 ASP A C 1
ATOM 623 O O . ASP A 1 81 ? 8.103 1.633 -6.026 1.00 85.12 81 ASP A O 1
ATOM 627 N N . PRO A 1 82 ? 9.563 0.951 -7.589 1.00 82.94 82 PRO A N 1
ATOM 628 C CA . PRO A 1 82 ? 10.231 2.249 -7.679 1.00 82.94 82 PRO A CA 1
ATOM 629 C C . PRO A 1 82 ? 9.303 3.412 -8.054 1.00 82.94 82 PRO A C 1
ATOM 631 O O . PRO A 1 82 ? 9.689 4.570 -7.902 1.00 82.94 82 PRO A O 1
ATOM 634 N N . SER A 1 83 ? 8.111 3.129 -8.598 1.00 80.38 83 SER A N 1
ATOM 635 C CA . SER A 1 83 ? 7.096 4.150 -8.883 1.00 80.38 83 SER A CA 1
ATOM 636 C C . SER A 1 83 ? 6.436 4.707 -7.618 1.00 80.38 83 SER A C 1
ATOM 638 O O . SER A 1 83 ? 5.975 5.845 -7.633 1.00 80.38 83 SER A O 1
ATOM 640 N N . LEU A 1 84 ? 6.446 3.948 -6.517 1.00 85.19 84 LEU A N 1
ATOM 641 C CA . LEU A 1 84 ? 5.944 4.379 -5.209 1.00 85.19 84 LEU A CA 1
ATOM 642 C C . LEU A 1 84 ? 6.946 5.263 -4.474 1.00 85.19 84 LEU A C 1
ATOM 644 O O . LEU A 1 84 ? 6.559 6.195 -3.763 1.00 85.19 84 LEU A O 1
ATOM 648 N N . GLY A 1 85 ? 8.229 4.958 -4.659 1.00 86.19 85 GLY A N 1
ATOM 649 C CA . GLY A 1 85 ? 9.351 5.661 -4.065 1.00 86.19 85 GLY A CA 1
ATOM 650 C C . GLY A 1 85 ? 10.467 4.701 -3.673 1.00 86.19 85 GLY A C 1
ATOM 651 O O . GLY A 1 85 ? 10.822 3.792 -4.421 1.00 86.19 85 GLY A O 1
ATOM 652 N N . ARG A 1 86 ? 11.063 4.953 -2.510 1.00 88.00 86 ARG A N 1
ATOM 653 C CA . ARG A 1 86 ? 12.196 4.210 -1.953 1.00 88.00 86 ARG A CA 1
ATOM 654 C C . ARG A 1 86 ? 11.740 3.369 -0.757 1.00 88.00 86 ARG A C 1
ATOM 656 O O . ARG A 1 86 ? 10.713 3.669 -0.152 1.00 88.00 86 ARG A O 1
ATOM 663 N N . GLU A 1 87 ? 12.514 2.340 -0.419 1.00 88.50 87 GLU A N 1
ATOM 664 C CA . GLU A 1 87 ? 12.228 1.439 0.712 1.00 88.50 87 GLU A CA 1
ATOM 665 C C . GLU A 1 87 ? 12.124 2.185 2.049 1.00 88.50 87 GLU A C 1
ATOM 667 O O . GLU A 1 87 ? 11.176 1.954 2.791 1.00 88.50 87 GLU A O 1
ATOM 672 N N . ASP A 1 88 ? 13.008 3.156 2.295 1.00 90.44 88 ASP A N 1
ATOM 673 C CA . ASP A 1 88 ? 12.979 4.026 3.484 1.00 90.44 88 ASP A CA 1
ATOM 674 C C . ASP A 1 88 ? 11.633 4.764 3.656 1.00 90.44 88 ASP A C 1
ATOM 676 O O . ASP A 1 88 ? 11.080 4.864 4.751 1.00 90.44 88 ASP A O 1
ATOM 680 N N . GLY A 1 89 ? 11.044 5.251 2.564 1.00 88.00 89 GLY A N 1
ATOM 681 C CA . GLY A 1 89 ? 9.722 5.865 2.597 1.00 88.00 89 GLY A CA 1
ATOM 682 C C . GLY A 1 89 ? 8.603 4.849 2.850 1.00 88.00 89 GLY A C 1
ATOM 683 O O . GLY A 1 89 ? 7.597 5.195 3.469 1.00 88.00 89 GLY A O 1
ATOM 684 N N . PHE A 1 90 ? 8.758 3.607 2.387 1.00 89.00 90 PHE A N 1
ATOM 685 C CA . PHE A 1 90 ? 7.783 2.546 2.638 1.00 89.00 90 PHE A CA 1
ATOM 686 C C . PHE A 1 90 ? 7.797 2.110 4.108 1.00 89.00 90 PHE A C 1
ATOM 688 O O . PHE A 1 90 ? 6.736 1.908 4.691 1.00 89.00 90 PHE A O 1
ATOM 695 N N . GLU A 1 91 ? 8.969 2.054 4.742 1.00 90.50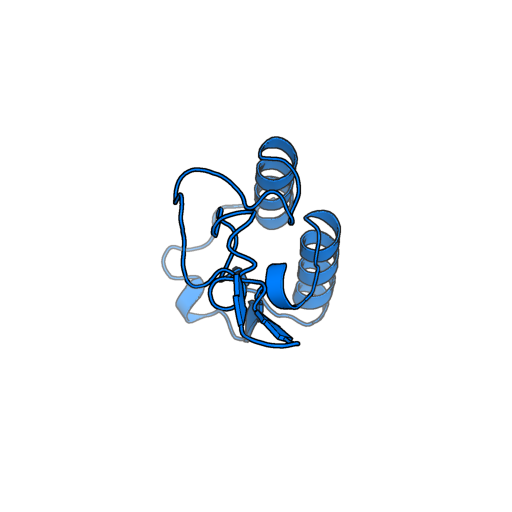 91 GLU A N 1
ATOM 696 C CA . GLU A 1 91 ? 9.087 1.859 6.194 1.00 90.50 91 GLU A CA 1
ATOM 697 C C . GLU A 1 91 ? 8.369 2.977 6.960 1.00 90.50 91 GLU A C 1
ATOM 699 O O . GLU A 1 91 ? 7.527 2.696 7.814 1.00 90.50 91 GLU A O 1
ATOM 704 N N . ARG A 1 92 ? 8.586 4.242 6.575 1.00 88.12 92 ARG A N 1
ATOM 705 C CA . ARG A 1 92 ? 7.893 5.393 7.178 1.00 88.12 92 ARG A CA 1
ATOM 706 C C . ARG A 1 92 ? 6.369 5.328 7.019 1.00 88.12 92 ARG A C 1
ATOM 708 O O . ARG A 1 92 ? 5.640 5.717 7.932 1.00 88.12 92 ARG A O 1
ATOM 715 N N . LEU A 1 93 ? 5.871 4.843 5.878 1.00 88.88 93 LEU A N 1
ATOM 716 C CA . LEU A 1 93 ? 4.442 4.566 5.687 1.00 88.88 93 LEU A CA 1
ATOM 717 C C . LEU A 1 93 ? 3.953 3.555 6.732 1.00 88.88 93 LEU A C 1
ATOM 719 O O . LEU A 1 93 ? 2.968 3.823 7.411 1.00 88.88 93 LEU A O 1
ATOM 723 N N . LEU A 1 94 ? 4.641 2.423 6.899 1.00 88.75 94 LEU A N 1
ATOM 724 C CA . LEU A 1 94 ? 4.248 1.394 7.869 1.00 88.75 94 LEU A CA 1
ATOM 725 C C . LEU A 1 94 ? 4.272 1.909 9.313 1.00 88.75 94 LEU A C 1
ATOM 727 O O . LEU A 1 94 ? 3.365 1.590 10.080 1.00 88.75 94 LEU A O 1
ATOM 731 N N . GLU A 1 95 ? 5.272 2.711 9.679 1.00 88.75 95 GLU A N 1
ATOM 732 C CA . GLU A 1 95 ? 5.351 3.348 10.998 1.00 88.75 95 GLU A CA 1
ATOM 733 C C . GLU A 1 95 ? 4.171 4.296 11.237 1.00 88.75 95 GLU A C 1
ATOM 735 O O . GLU A 1 95 ? 3.523 4.220 12.280 1.00 88.75 95 GLU A O 1
ATOM 740 N N . THR A 1 96 ? 3.847 5.130 10.246 1.00 84.50 96 THR A N 1
ATOM 741 C CA . THR A 1 96 ? 2.740 6.100 10.318 1.00 84.50 96 THR A CA 1
ATOM 742 C C . THR A 1 96 ? 1.384 5.404 10.440 1.00 84.50 96 THR A C 1
ATOM 744 O O . THR A 1 96 ? 0.521 5.838 11.195 1.00 84.50 96 THR A O 1
ATOM 747 N N . LEU A 1 97 ? 1.179 4.299 9.716 1.00 84.62 97 LEU A N 1
ATOM 748 C CA . LEU A 1 97 ? -0.092 3.569 9.733 1.00 84.62 97 LEU A CA 1
ATOM 749 C C . LEU A 1 97 ? -0.322 2.753 11.013 1.00 84.62 97 LEU A C 1
ATOM 751 O O . LEU A 1 97 ? -1.466 2.398 11.305 1.00 84.62 97 LEU A O 1
ATOM 755 N N . HIS A 1 98 ? 0.739 2.411 11.747 1.00 83.69 98 HIS A N 1
ATOM 756 C CA . HIS A 1 98 ? 0.669 1.511 12.903 1.00 83.69 98 HIS A CA 1
ATOM 757 C C . HIS A 1 98 ? 0.919 2.180 14.264 1.00 83.69 98 HIS A C 1
ATOM 759 O O . HIS A 1 98 ? 0.807 1.493 15.289 1.00 83.69 98 HIS A O 1
ATOM 765 N N . SER A 1 99 ? 1.248 3.475 14.301 1.00 78.88 99 SER A N 1
ATOM 766 C CA . SER A 1 99 ? 1.380 4.252 15.544 1.00 78.88 99 SER A CA 1
ATOM 767 C C . SER A 1 99 ? 0.046 4.343 16.294 1.00 78.88 99 SER A C 1
ATOM 769 O O . SER A 1 99 ? -0.023 3.897 17.472 1.00 78.88 99 SER A O 1
#

Foldseek 3Di:
DDADPVNVVVQPAEDEDLCLVVLAALVNLLVVLVVCVVVSGLYYHHQAQAAQDDPPQDDDDPDRPDTPVSRNRHPDPPATHCSRPHPVSVVVSVVSSPD

InterPro domains:
  IPR017853 Glycoside hydrolase superfamily [SSF51445] (4-98)

pLDDT: mean 81.17, std 10.94, range [52.91, 93.69]